Protein AF-A0A6G0WP13-F1 (afdb_monomer_lite)

Radius of gyration: 22.6 Å; chains: 1; bounding box: 56×37×58 Å

Foldseek 3Di:
DQPFAAEDEDEAQADPVPTPLLVSLLVSLVRVLVVDPDNCVLVVQADDDPPDDSVSRSVSSVVVCVVCVRRHDYYYHHNHDDPDDDDDDALVVLVVVLVVLVVQCVVPDLSVVLNVLVNVVSVQSSCVRVVNHDPVCSVDPSVVVNVVSVVPDPDPPDD

Structure (mmCIF, N/CA/C/O backbone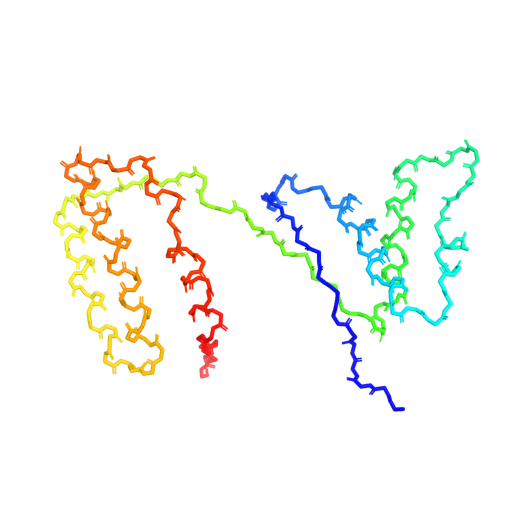):
data_AF-A0A6G0WP13-F1
#
_entry.id   AF-A0A6G0WP13-F1
#
loop_
_atom_site.group_PDB
_atom_site.id
_atom_site.type_symbol
_atom_site.label_atom_id
_atom_site.label_alt_id
_atom_site.label_comp_id
_atom_site.label_asym_id
_atom_site.label_entity_id
_atom_site.label_seq_id
_atom_site.pdbx_PDB_ins_code
_atom_site.Cartn_x
_atom_site.Cartn_y
_atom_site.Cartn_z
_atom_site.occupancy
_atom_site.B_iso_or_equiv
_atom_site.auth_seq_id
_atom_site.auth_comp_id
_atom_site.auth_asym_id
_atom_site.auth_atom_id
_atom_site.pdbx_PDB_model_num
ATOM 1 N N . MET A 1 1 ? 6.675 -11.603 -31.277 1.00 39.03 1 MET A N 1
ATOM 2 C CA . MET A 1 1 ? 5.268 -11.305 -30.925 1.00 39.03 1 MET A CA 1
ATOM 3 C C . MET A 1 1 ? 5.247 -10.637 -29.561 1.00 39.03 1 MET A C 1
ATOM 5 O O . MET A 1 1 ? 5.730 -11.232 -28.608 1.00 39.03 1 MET A O 1
ATOM 9 N N . TYR A 1 2 ? 4.764 -9.398 -29.489 1.00 45.56 2 TYR A N 1
ATOM 10 C CA . TYR A 1 2 ? 4.646 -8.624 -28.252 1.00 45.56 2 TYR A CA 1
ATOM 11 C C . TYR A 1 2 ? 3.471 -9.167 -27.418 1.00 45.56 2 TYR A C 1
ATOM 13 O O . TYR A 1 2 ? 2.340 -9.185 -27.897 1.00 45.56 2 TYR A O 1
ATOM 21 N N . LYS A 1 3 ? 3.745 -9.669 -26.206 1.00 58.38 3 LYS A N 1
ATOM 22 C CA . LYS A 1 3 ? 2.781 -10.367 -25.326 1.00 58.38 3 LYS A CA 1
ATOM 23 C C . LYS A 1 3 ? 2.056 -9.433 -24.332 1.00 58.38 3 LYS A C 1
ATOM 25 O O . LYS A 1 3 ? 1.562 -9.897 -23.312 1.00 58.38 3 LYS A O 1
ATOM 30 N N . GLY A 1 4 ? 1.972 -8.135 -24.627 1.00 77.75 4 GLY A N 1
ATOM 31 C CA . GLY A 1 4 ? 1.493 -7.123 -23.678 1.00 77.75 4 GLY A CA 1
ATOM 32 C C . GLY A 1 4 ? 2.633 -6.512 -22.856 1.00 77.75 4 GLY A C 1
ATOM 33 O O . GLY A 1 4 ? 3.788 -6.919 -22.987 1.00 77.75 4 GLY A O 1
ATOM 34 N N . ARG A 1 5 ? 2.313 -5.502 -22.037 1.00 87.50 5 ARG A N 1
ATOM 35 C CA . ARG A 1 5 ? 3.293 -4.815 -21.181 1.00 87.50 5 ARG A CA 1
ATOM 36 C C . ARG A 1 5 ? 3.677 -5.692 -19.994 1.00 87.50 5 ARG A C 1
ATOM 38 O O . ARG A 1 5 ? 2.799 -6.268 -19.357 1.00 87.50 5 ARG A O 1
ATOM 45 N N . LYS A 1 6 ? 4.967 -5.752 -19.664 1.00 89.50 6 LYS A N 1
ATOM 46 C CA . LYS A 1 6 ? 5.441 -6.385 -18.426 1.00 89.50 6 LYS A CA 1
ATOM 47 C C . LYS A 1 6 ? 5.120 -5.464 -17.251 1.00 89.50 6 LYS A C 1
ATOM 49 O O . LYS A 1 6 ? 5.517 -4.303 -17.261 1.00 89.50 6 LYS A O 1
ATOM 54 N N . GLU A 1 7 ? 4.399 -5.959 -16.254 1.00 93.38 7 GLU A N 1
ATOM 55 C CA . GLU A 1 7 ? 4.167 -5.191 -15.032 1.00 93.38 7 GLU A CA 1
ATOM 56 C C . GLU A 1 7 ? 5.390 -5.247 -14.113 1.00 93.38 7 GLU A C 1
ATOM 58 O O . GLU A 1 7 ? 5.957 -6.321 -13.889 1.00 93.38 7 GLU A O 1
ATOM 63 N N . ILE A 1 8 ? 5.776 -4.079 -13.602 1.00 93.62 8 ILE A N 1
ATOM 64 C CA . ILE A 1 8 ? 6.789 -3.890 -12.571 1.00 93.62 8 ILE A CA 1
ATOM 65 C C . ILE A 1 8 ? 6.105 -3.272 -11.354 1.00 93.62 8 ILE A C 1
ATOM 67 O O . ILE A 1 8 ? 5.435 -2.240 -11.463 1.00 93.62 8 ILE A O 1
ATOM 71 N N . ILE A 1 9 ? 6.282 -3.916 -10.202 1.00 92.44 9 ILE A N 1
ATOM 72 C CA . ILE A 1 9 ? 5.685 -3.508 -8.932 1.00 92.44 9 ILE A CA 1
ATOM 73 C C . ILE A 1 9 ? 6.805 -3.157 -7.956 1.00 92.44 9 ILE A C 1
ATOM 75 O O . ILE A 1 9 ? 7.717 -3.959 -7.735 1.00 92.44 9 ILE A O 1
ATOM 79 N N . VAL A 1 10 ? 6.713 -1.969 -7.364 1.00 92.00 10 VAL A N 1
ATOM 80 C CA . VAL A 1 10 ? 7.538 -1.537 -6.230 1.00 92.00 10 VAL A CA 1
ATOM 81 C C . VAL A 1 10 ? 6.617 -1.352 -5.030 1.00 92.00 10 VAL A C 1
ATOM 83 O O . VAL A 1 10 ? 5.599 -0.662 -5.133 1.00 92.00 10 VAL A O 1
ATOM 86 N N . ASN A 1 11 ? 6.958 -1.990 -3.910 1.00 86.94 11 ASN A N 1
ATOM 87 C CA . ASN A 1 11 ? 6.180 -1.915 -2.676 1.00 86.94 11 ASN A CA 1
ATOM 88 C C . ASN A 1 11 ? 6.795 -0.862 -1.746 1.00 86.94 11 ASN A C 1
ATOM 90 O O . ASN A 1 11 ? 7.977 -0.944 -1.429 1.00 86.94 11 ASN A O 1
ATOM 94 N N . GLY A 1 12 ? 5.992 0.099 -1.296 1.00 82.56 12 GLY A N 1
ATOM 95 C CA . GLY A 1 12 ? 6.342 1.057 -0.250 1.00 82.56 12 GLY A CA 1
ATOM 96 C C . GLY A 1 12 ? 5.566 0.751 1.029 1.00 82.56 12 GLY A C 1
ATOM 97 O O . GLY A 1 12 ? 4.402 0.368 0.964 1.00 82.56 12 GLY A O 1
ATOM 98 N N . LEU A 1 13 ? 6.199 0.918 2.190 1.00 74.94 13 LEU A N 1
ATOM 99 C CA . LEU A 1 13 ? 5.556 0.725 3.503 1.00 74.94 13 LEU A CA 1
ATOM 100 C C . LEU A 1 13 ? 4.851 1.991 4.018 1.00 74.94 13 LEU A C 1
ATOM 102 O O . LEU A 1 13 ? 4.210 1.978 5.063 1.00 74.94 13 LEU A O 1
ATOM 106 N N . ASP A 1 14 ? 4.982 3.088 3.283 1.00 77.94 14 ASP A N 1
ATOM 107 C CA . ASP A 1 14 ? 4.489 4.403 3.660 1.00 77.94 14 ASP A CA 1
ATOM 108 C C . ASP A 1 14 ? 3.071 4.688 3.155 1.00 77.94 14 ASP A C 1
ATOM 110 O O . ASP A 1 14 ? 2.486 3.966 2.345 1.00 77.94 14 ASP A O 1
ATOM 114 N N . THR A 1 15 ? 2.511 5.802 3.623 1.00 79.31 15 THR A N 1
ATOM 115 C CA . THR A 1 15 ? 1.226 6.317 3.147 1.00 79.31 15 THR A CA 1
ATOM 116 C C . THR A 1 15 ? 1.360 7.018 1.797 1.00 79.31 15 THR A C 1
ATOM 118 O O . THR A 1 15 ? 2.444 7.456 1.413 1.00 79.31 15 THR A O 1
ATOM 121 N N . LEU A 1 16 ? 0.230 7.246 1.117 1.00 80.12 16 LEU A N 1
ATOM 122 C CA . LEU A 1 16 ? 0.170 8.066 -0.101 1.00 80.12 16 LEU A CA 1
ATOM 123 C C . LEU A 1 16 ? 0.867 9.431 0.059 1.00 80.12 16 LEU A C 1
ATOM 125 O O . LEU A 1 16 ? 1.443 9.941 -0.901 1.00 80.12 16 LEU A O 1
ATOM 129 N N . HIS A 1 17 ? 0.814 10.014 1.259 1.00 82.62 17 HIS A N 1
ATOM 130 C CA . HIS A 1 17 ? 1.345 11.345 1.548 1.00 82.62 17 HIS A CA 1
ATOM 131 C C . HIS A 1 17 ? 2.796 11.348 2.039 1.00 82.62 17 HIS A C 1
ATOM 133 O O . HIS A 1 17 ? 3.429 12.399 1.998 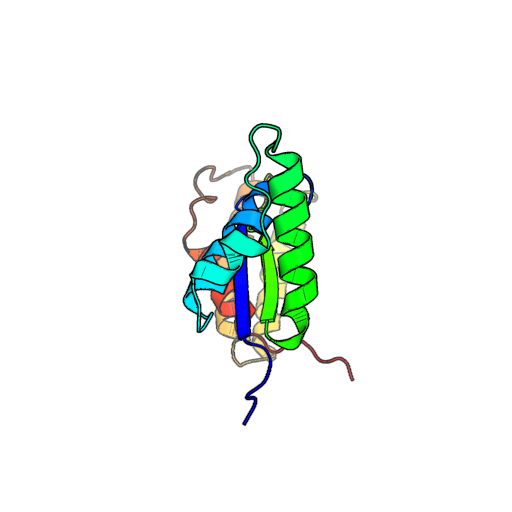1.00 82.62 17 HIS A O 1
ATOM 139 N N . SER A 1 18 ? 3.311 10.210 2.511 1.00 85.75 18 SER A N 1
ATOM 140 C CA . SER A 1 18 ? 4.654 10.105 3.098 1.00 85.75 18 SER A CA 1
ATOM 141 C C . SER A 1 18 ? 5.627 9.268 2.275 1.00 85.75 18 SER A C 1
ATOM 143 O O . SER A 1 18 ? 6.821 9.314 2.551 1.00 85.75 18 SER A O 1
ATOM 145 N N . ALA A 1 19 ? 5.143 8.526 1.276 1.00 87.44 19 ALA A N 1
ATOM 146 C CA . ALA A 1 19 ? 5.979 7.635 0.486 1.00 87.44 19 ALA A CA 1
ATOM 147 C C . ALA A 1 19 ? 7.105 8.375 -0.245 1.00 87.44 19 ALA A C 1
ATOM 149 O O . ALA A 1 19 ? 6.886 9.392 -0.910 1.00 87.44 19 ALA A O 1
ATOM 150 N N . ASP A 1 20 ? 8.315 7.815 -0.171 1.00 91.38 20 ASP A N 1
ATOM 151 C CA . ASP A 1 20 ? 9.463 8.276 -0.950 1.00 91.38 20 ASP A CA 1
ATOM 152 C C . ASP A 1 20 ? 9.337 7.833 -2.416 1.00 91.38 20 ASP A C 1
ATOM 154 O O . ASP A 1 20 ? 9.982 6.891 -2.882 1.00 91.38 20 ASP A O 1
ATOM 158 N N . TYR A 1 21 ? 8.513 8.549 -3.181 1.00 91.31 21 TYR A N 1
ATOM 159 C CA . TYR A 1 21 ? 8.360 8.307 -4.617 1.00 91.31 21 TYR A CA 1
ATOM 160 C C . TYR A 1 21 ? 9.676 8.455 -5.392 1.00 91.31 21 TYR A C 1
ATOM 162 O O . TYR A 1 21 ? 9.831 7.845 -6.449 1.00 91.31 21 TYR A O 1
ATOM 170 N N . GLY A 1 22 ? 10.630 9.244 -4.885 1.00 93.12 22 GLY A N 1
ATOM 171 C CA . GLY A 1 22 ? 11.951 9.385 -5.491 1.00 93.12 22 GLY A CA 1
ATOM 172 C C . GLY A 1 22 ? 12.768 8.101 -5.366 1.00 93.12 22 GLY A C 1
ATOM 173 O O . GLY A 1 22 ? 13.311 7.605 -6.356 1.00 93.12 22 GLY A O 1
ATOM 174 N N . GLY A 1 23 ? 12.819 7.531 -4.164 1.00 94.12 23 GLY A N 1
ATOM 175 C CA . GLY A 1 23 ? 13.377 6.208 -3.895 1.00 94.12 23 GLY A CA 1
ATOM 176 C C . GLY A 1 23 ? 12.688 5.115 -4.707 1.00 94.12 23 GLY A C 1
ATOM 177 O O . GLY A 1 23 ? 13.357 4.368 -5.422 1.00 94.12 23 GLY A O 1
ATOM 178 N N . MET A 1 24 ? 11.356 5.086 -4.688 1.00 94.44 24 MET A N 1
ATOM 179 C CA . MET A 1 24 ? 10.568 4.083 -5.411 1.00 94.44 24 MET A CA 1
ATOM 180 C C . MET A 1 24 ? 10.747 4.173 -6.934 1.00 94.44 24 MET A C 1
ATOM 182 O O . MET A 1 24 ? 10.802 3.146 -7.607 1.00 94.44 24 MET A O 1
ATOM 186 N N . ALA A 1 25 ? 10.888 5.377 -7.500 1.00 94.81 25 ALA A N 1
ATOM 187 C CA . ALA A 1 25 ? 11.195 5.550 -8.921 1.00 94.81 25 ALA A CA 1
ATOM 188 C C . ALA A 1 25 ? 12.584 4.998 -9.279 1.00 94.81 25 ALA A C 1
ATOM 190 O O . ALA A 1 25 ? 12.734 4.359 -10.318 1.00 94.81 25 ALA A O 1
ATOM 191 N N . LYS A 1 26 ? 13.590 5.184 -8.413 1.00 94.38 26 LYS A N 1
ATOM 192 C CA . LYS A 1 26 ? 14.921 4.580 -8.604 1.00 94.38 26 LYS A CA 1
ATOM 193 C C . LYS A 1 26 ? 14.862 3.051 -8.523 1.00 94.38 26 LYS A C 1
ATOM 195 O O . LYS A 1 26 ? 15.472 2.378 -9.351 1.00 94.38 26 LYS A O 1
ATOM 200 N N . GLU A 1 27 ? 14.106 2.499 -7.574 1.00 94.88 27 GLU A N 1
ATOM 201 C CA . GLU A 1 27 ? 13.896 1.047 -7.465 1.00 94.88 27 GLU A CA 1
ATOM 202 C C . GLU A 1 27 ? 13.195 0.479 -8.707 1.00 94.88 27 GLU A C 1
ATOM 204 O O . GLU A 1 27 ? 13.570 -0.583 -9.207 1.00 94.88 27 GLU A O 1
ATOM 209 N N . MET A 1 28 ? 12.223 1.216 -9.253 1.00 94.50 28 MET A N 1
ATOM 210 C CA . MET A 1 28 ? 11.530 0.844 -10.485 1.00 94.50 28 MET A CA 1
ATOM 211 C C . MET A 1 28 ? 12.515 0.652 -11.643 1.00 94.50 28 MET A C 1
ATOM 213 O O . MET A 1 28 ? 12.386 -0.318 -12.388 1.00 94.50 28 MET A O 1
ATOM 217 N N . ILE A 1 29 ? 13.524 1.525 -11.768 1.00 93.12 29 ILE A N 1
ATOM 218 C CA . ILE A 1 29 ? 14.581 1.359 -12.773 1.00 93.12 29 ILE A CA 1
ATOM 219 C C . ILE A 1 29 ? 15.352 0.066 -12.537 1.00 93.12 29 ILE A C 1
ATOM 221 O O . ILE A 1 29 ? 15.471 -0.716 -13.473 1.00 93.12 29 ILE A O 1
ATOM 225 N N . GLY A 1 30 ? 15.797 -0.207 -11.307 1.00 91.81 30 GLY A N 1
ATOM 226 C CA . GLY A 1 30 ? 16.514 -1.449 -10.991 1.00 91.81 30 GLY A CA 1
ATOM 227 C C . GLY A 1 30 ? 15.737 -2.705 -11.401 1.00 91.81 30 GLY A C 1
ATOM 228 O O . GLY A 1 30 ? 16.283 -3.587 -12.056 1.00 91.81 30 GLY A O 1
ATOM 229 N N . LYS A 1 31 ? 14.428 -2.747 -11.123 1.00 92.75 31 LYS A N 1
ATOM 230 C CA . LYS A 1 31 ? 13.562 -3.862 -11.546 1.00 92.75 31 LYS A CA 1
ATOM 231 C C . LYS A 1 31 ? 13.340 -3.920 -13.059 1.00 92.75 31 LYS A C 1
ATOM 233 O O . LYS A 1 31 ? 13.169 -5.001 -13.615 1.00 92.75 31 LYS A O 1
ATOM 238 N N . MET A 1 32 ? 13.308 -2.776 -13.745 1.00 91.19 32 MET A N 1
ATOM 239 C CA . MET A 1 32 ? 13.231 -2.756 -15.207 1.00 91.19 32 MET A CA 1
ATOM 240 C C . MET A 1 32 ? 14.475 -3.391 -15.835 1.00 91.19 32 MET A C 1
ATOM 242 O O . MET A 1 32 ? 14.333 -4.118 -16.816 1.00 91.19 32 MET A O 1
ATOM 246 N N . GLU A 1 33 ? 15.667 -3.153 -15.277 1.00 88.44 33 GLU A N 1
ATOM 247 C CA . GLU A 1 33 ? 16.935 -3.678 -15.808 1.00 88.44 33 GLU A CA 1
ATOM 248 C C . GLU A 1 33 ? 16.976 -5.200 -15.885 1.00 88.44 33 GLU A C 1
ATOM 250 O O . GLU A 1 33 ? 17.510 -5.742 -16.849 1.00 88.44 33 GLU A O 1
ATOM 255 N N . GLU A 1 34 ? 16.338 -5.891 -14.939 1.00 87.94 34 GLU A N 1
ATOM 256 C CA . GLU A 1 34 ? 16.196 -7.356 -14.940 1.00 87.94 34 GLU A CA 1
ATOM 257 C C . GLU A 1 34 ? 15.461 -7.892 -16.185 1.00 87.94 34 GLU A C 1
ATOM 259 O O . GLU A 1 34 ? 15.445 -9.095 -16.459 1.00 87.94 34 GLU A O 1
ATOM 264 N N . HIS A 1 35 ? 14.819 -7.006 -16.944 1.00 88.50 35 HIS A N 1
ATOM 265 C CA . HIS A 1 35 ? 14.022 -7.325 -18.119 1.00 88.50 35 HIS A CA 1
ATOM 266 C C . HIS A 1 35 ? 14.502 -6.622 -19.394 1.00 88.50 35 HIS A C 1
ATOM 268 O O . HIS A 1 35 ? 13.906 -6.825 -20.457 1.00 88.50 35 HIS A O 1
ATOM 274 N N . LEU A 1 36 ? 15.559 -5.809 -19.318 1.00 85.06 36 LEU A N 1
ATOM 275 C CA . LEU A 1 36 ? 16.167 -5.188 -20.489 1.00 85.06 36 LEU A CA 1
ATOM 276 C C . LEU A 1 36 ? 17.157 -6.154 -21.145 1.00 85.06 36 LEU A C 1
ATOM 278 O O . LEU A 1 36 ? 17.902 -6.866 -20.480 1.00 85.06 36 LEU A O 1
ATOM 282 N N . VAL A 1 37 ? 17.174 -6.160 -22.479 1.00 84.75 37 VAL A N 1
ATOM 283 C CA . VAL A 1 37 ? 18.145 -6.954 -23.254 1.00 84.75 37 VAL A CA 1
ATOM 284 C C . VAL A 1 37 ? 19.565 -6.421 -23.060 1.00 84.75 37 VAL A C 1
ATOM 286 O O . VAL A 1 37 ? 20.514 -7.199 -23.034 1.00 84.75 37 VAL A O 1
ATOM 289 N N . ASP A 1 38 ? 19.696 -5.103 -22.918 1.00 83.50 38 ASP A N 1
ATOM 290 C CA . ASP A 1 38 ? 20.953 -4.419 -22.644 1.00 83.50 38 ASP A CA 1
ATOM 291 C C . ASP A 1 38 ? 20.876 -3.721 -21.273 1.00 83.50 38 ASP A C 1
ATOM 293 O O . ASP A 1 38 ? 20.208 -2.687 -21.151 1.00 83.50 38 ASP A O 1
ATOM 297 N N . PRO A 1 39 ? 21.545 -4.267 -20.242 1.00 73.12 39 PRO A N 1
ATOM 298 C CA . PRO A 1 39 ? 21.581 -3.673 -18.907 1.00 73.12 39 PRO A CA 1
ATOM 299 C C . PRO A 1 39 ? 22.291 -2.314 -18.852 1.00 73.12 39 PRO A C 1
ATOM 301 O O . PRO A 1 39 ? 22.047 -1.537 -17.934 1.00 73.12 39 PRO A O 1
ATOM 304 N N . SER A 1 40 ? 23.143 -1.982 -19.830 1.00 81.12 40 SER A N 1
ATOM 305 C CA . SER A 1 40 ? 23.863 -0.698 -19.850 1.00 81.12 40 SER A CA 1
ATOM 306 C C . SER A 1 40 ? 22.965 0.490 -20.218 1.00 81.12 40 SER A C 1
ATOM 308 O O . SER A 1 40 ? 23.346 1.647 -20.058 1.00 81.12 40 SER A O 1
ATOM 310 N N . MET A 1 41 ? 21.730 0.233 -20.659 1.00 82.19 41 MET A N 1
ATOM 311 C CA . MET A 1 41 ? 20.788 1.257 -21.112 1.00 82.19 41 MET A CA 1
ATOM 312 C C . MET A 1 41 ? 20.490 2.332 -20.055 1.00 82.19 41 MET A C 1
ATOM 314 O O . MET A 1 41 ? 20.278 3.491 -20.417 1.00 82.19 41 MET A O 1
ATOM 318 N N . LYS A 1 42 ? 20.512 1.997 -18.754 1.00 82.69 42 LYS A N 1
ATOM 319 C CA . LYS A 1 42 ? 20.338 3.009 -17.698 1.00 82.69 42 LYS A CA 1
ATOM 320 C C . LYS A 1 42 ? 21.461 4.041 -17.691 1.00 82.69 42 LYS A C 1
ATOM 322 O O . LYS A 1 42 ? 21.208 5.191 -17.360 1.00 82.69 42 LYS A O 1
ATOM 327 N N . GLU A 1 43 ? 22.684 3.642 -18.039 1.00 83.69 43 GLU A N 1
ATOM 328 C CA . GLU A 1 43 ? 23.889 4.468 -17.894 1.00 83.69 43 GLU A CA 1
ATOM 329 C C . GLU A 1 43 ? 23.897 5.600 -18.919 1.00 83.69 43 GLU A C 1
ATOM 331 O O . GLU A 1 43 ? 24.458 6.664 -18.681 1.00 83.69 43 GLU A O 1
ATOM 336 N N . TRP A 1 44 ? 23.209 5.382 -20.041 1.00 81.25 44 TRP A N 1
ATOM 337 C CA . TRP A 1 44 ? 22.999 6.377 -21.083 1.00 81.25 44 TRP A CA 1
ATOM 338 C C . TRP A 1 44 ? 21.870 7.360 -20.764 1.00 81.25 44 TRP A C 1
ATOM 340 O O . TRP A 1 44 ? 21.901 8.495 -21.236 1.00 81.25 44 TRP A O 1
ATOM 350 N N . ILE A 1 45 ? 20.855 6.927 -20.012 1.00 82.88 45 ILE A N 1
ATOM 351 C CA . ILE A 1 45 ? 19.635 7.712 -19.770 1.00 82.88 45 ILE A CA 1
ATOM 352 C C . ILE A 1 45 ? 19.709 8.464 -18.438 1.00 82.88 45 ILE A C 1
ATOM 354 O O . ILE A 1 45 ? 19.272 9.613 -18.348 1.00 82.88 45 ILE A O 1
ATOM 358 N N . LEU A 1 46 ? 20.241 7.829 -17.392 1.00 89.44 46 LEU A N 1
ATOM 359 C CA . LEU A 1 46 ? 20.372 8.443 -16.079 1.00 89.44 46 LEU A CA 1
ATOM 360 C C . LEU A 1 46 ? 21.588 9.377 -16.044 1.00 89.44 46 LEU A C 1
ATOM 362 O O . LEU A 1 46 ? 22.679 8.987 -16.459 1.00 89.44 46 LEU A O 1
ATOM 366 N N . PRO A 1 47 ? 21.443 10.597 -15.501 1.00 87.50 47 PRO A N 1
ATOM 367 C CA . PRO A 1 47 ? 22.563 11.517 -15.397 1.00 87.50 47 PRO A CA 1
ATOM 368 C C . PRO A 1 47 ? 23.622 10.983 -14.418 1.00 87.50 47 PRO A C 1
ATOM 370 O O . PRO A 1 47 ? 23.300 10.470 -13.342 1.00 87.50 47 PRO A O 1
ATOM 373 N N . ALA A 1 48 ? 24.895 11.129 -14.789 1.00 90.00 48 ALA A N 1
ATOM 374 C CA . ALA A 1 48 ? 26.051 10.711 -13.988 1.00 90.00 48 ALA A CA 1
ATOM 375 C C . ALA A 1 48 ? 27.233 11.700 -14.093 1.00 90.00 48 ALA A C 1
ATOM 377 O O . ALA A 1 48 ? 28.398 11.311 -14.060 1.00 90.00 48 ALA A O 1
ATOM 378 N N . PHE A 1 49 ? 26.941 12.995 -14.231 1.00 91.62 49 PHE A N 1
ATOM 379 C CA . PHE A 1 49 ? 27.946 14.058 -14.272 1.00 91.62 49 PHE A CA 1
ATOM 380 C C . PHE A 1 49 ? 28.414 14.437 -12.860 1.00 91.62 49 PHE A C 1
ATOM 382 O O . PHE A 1 49 ? 27.734 14.175 -11.869 1.00 91.62 49 PHE A O 1
ATOM 389 N N . SER A 1 50 ? 29.555 15.124 -12.751 1.00 93.19 50 SER A N 1
ATOM 390 C CA . SER A 1 50 ? 30.094 15.578 -11.457 1.00 93.19 50 SER A CA 1
ATOM 391 C C . SER A 1 50 ? 29.179 16.560 -10.714 1.00 93.19 50 SER A C 1
ATOM 393 O O . SER A 1 50 ? 29.333 16.751 -9.513 1.00 93.19 50 SER A O 1
ATOM 395 N N . THR A 1 51 ? 28.239 17.190 -11.420 1.00 94.94 51 THR A N 1
ATOM 396 C CA . THR A 1 51 ? 27.224 18.095 -10.866 1.00 94.94 51 THR A CA 1
ATOM 397 C C . THR A 1 51 ? 25.873 17.418 -10.638 1.00 94.94 51 THR A C 1
ATOM 399 O O . THR A 1 51 ? 24.947 18.077 -10.178 1.00 94.94 51 THR A O 1
ATOM 402 N N . THR A 1 52 ? 25.732 16.130 -10.971 1.00 94.38 52 THR A N 1
ATOM 403 C CA . THR A 1 52 ? 24.471 15.399 -10.824 1.00 94.38 52 THR A CA 1
ATOM 404 C C . THR A 1 52 ? 24.115 15.204 -9.355 1.00 94.38 52 THR A C 1
ATOM 406 O O . THR A 1 52 ? 24.831 14.541 -8.600 1.00 94.38 52 THR A O 1
ATOM 409 N N . THR A 1 53 ? 22.943 15.711 -8.991 1.00 95.31 53 THR A N 1
ATOM 410 C CA . THR A 1 53 ? 22.306 15.546 -7.685 1.00 95.31 53 THR A CA 1
ATOM 411 C C . THR A 1 53 ? 21.348 14.353 -7.669 1.00 95.31 53 THR A C 1
ATOM 413 O O . THR A 1 53 ? 21.023 13.760 -8.701 1.00 95.31 53 THR A O 1
ATOM 416 N N . ASP A 1 54 ? 20.843 14.003 -6.488 1.00 93.62 54 ASP A N 1
ATOM 417 C CA . ASP A 1 54 ? 19.814 12.966 -6.367 1.00 93.62 54 ASP A CA 1
ATOM 418 C C . ASP A 1 54 ? 18.487 13.369 -7.017 1.00 93.62 54 ASP A C 1
ATOM 420 O O . ASP A 1 54 ? 17.804 12.514 -7.583 1.00 93.62 54 ASP A O 1
ATOM 424 N N . HIS A 1 55 ? 18.150 14.662 -7.026 1.00 93.44 55 HIS A N 1
ATOM 425 C CA . HIS A 1 55 ? 16.975 15.161 -7.740 1.00 93.44 55 HIS A CA 1
ATOM 426 C C . HIS A 1 55 ? 17.086 14.925 -9.250 1.00 93.44 55 HIS A C 1
ATOM 428 O O . HIS A 1 55 ? 16.116 14.487 -9.870 1.00 93.44 55 HIS A O 1
ATOM 434 N N . ASP A 1 56 ? 18.274 15.124 -9.829 1.00 94.12 56 ASP A N 1
ATOM 435 C CA . ASP A 1 56 ? 18.520 14.867 -11.253 1.00 94.12 56 ASP A CA 1
ATOM 436 C C . ASP A 1 56 ? 18.355 13.377 -11.586 1.00 94.12 56 ASP A C 1
ATOM 438 O O . ASP A 1 56 ? 17.759 13.018 -12.603 1.00 94.12 56 ASP A O 1
ATOM 442 N N . ARG A 1 57 ? 18.826 12.487 -10.701 1.00 94.31 57 ARG A N 1
ATOM 443 C CA . ARG A 1 57 ? 18.662 11.031 -10.859 1.00 94.31 57 ARG A CA 1
ATOM 444 C C . ARG A 1 57 ? 17.205 10.593 -10.749 1.00 94.31 57 ARG A C 1
ATOM 446 O O . ARG A 1 57 ? 16.775 9.724 -11.510 1.00 94.31 57 ARG A O 1
ATOM 453 N N . ILE A 1 58 ? 16.435 11.192 -9.841 1.00 94.94 58 ILE A N 1
ATOM 454 C CA . ILE A 1 58 ? 14.993 10.933 -9.714 1.00 94.94 58 ILE A CA 1
ATOM 455 C C . ILE A 1 58 ? 14.267 11.384 -10.984 1.00 94.94 58 ILE A C 1
ATOM 457 O O . ILE A 1 58 ? 13.509 10.606 -11.562 1.00 94.94 58 ILE A O 1
ATOM 461 N N . ALA A 1 59 ? 14.538 12.600 -11.464 1.00 94.25 59 ALA A N 1
ATOM 462 C CA . ALA A 1 59 ? 13.950 13.104 -12.701 1.00 94.25 59 ALA A CA 1
ATOM 463 C C . ALA A 1 59 ? 14.292 12.196 -13.898 1.00 94.25 59 ALA A C 1
ATOM 465 O O . ALA A 1 59 ? 13.397 11.808 -14.650 1.00 94.25 59 ALA A O 1
ATOM 466 N N . GLY A 1 60 ? 15.556 11.776 -14.023 1.00 93.56 60 GLY A N 1
ATOM 467 C CA . GLY A 1 60 ? 15.993 10.816 -15.041 1.00 93.56 60 GLY A CA 1
ATOM 468 C C . GLY A 1 60 ? 15.273 9.467 -14.946 1.00 93.56 60 GLY A C 1
ATOM 469 O O . GLY A 1 60 ? 14.864 8.917 -15.967 1.00 93.56 60 GLY A O 1
ATOM 470 N N . SER A 1 61 ? 15.038 8.969 -13.729 1.00 94.62 61 SER A N 1
ATOM 471 C CA . SER A 1 61 ? 14.292 7.723 -13.497 1.00 94.62 61 SER A CA 1
ATOM 472 C C . SER A 1 61 ? 12.852 7.836 -14.007 1.00 94.62 61 SER A C 1
ATOM 474 O O . SER A 1 61 ? 12.383 6.985 -14.761 1.00 94.62 61 SER A O 1
ATOM 476 N N . VAL A 1 62 ? 12.163 8.937 -13.695 1.00 94.12 62 VAL A N 1
ATOM 477 C CA . VAL A 1 62 ? 10.795 9.180 -14.183 1.00 94.12 62 VAL A CA 1
ATOM 478 C C . VAL A 1 62 ? 10.754 9.307 -15.712 1.00 94.12 62 VAL A C 1
ATOM 480 O O . VAL A 1 62 ? 9.857 8.755 -16.351 1.00 94.12 62 VAL A O 1
ATOM 483 N N . VAL A 1 63 ? 11.735 9.977 -16.325 1.00 94.44 63 VAL A N 1
ATOM 484 C CA . VAL A 1 63 ? 11.846 10.091 -17.793 1.00 94.44 63 VAL A CA 1
ATOM 485 C C . VAL A 1 63 ? 12.071 8.726 -18.446 1.00 94.44 63 VAL A C 1
ATOM 487 O O . VAL A 1 63 ? 11.428 8.407 -19.451 1.00 94.44 63 VAL A O 1
ATOM 490 N N . MET A 1 64 ? 12.936 7.890 -17.873 1.00 92.44 64 MET A N 1
ATOM 491 C CA . MET A 1 64 ? 13.173 6.533 -18.364 1.00 92.44 64 MET A CA 1
ATOM 492 C C . MET A 1 64 ? 11.902 5.679 -18.279 1.00 92.44 64 MET A C 1
ATOM 494 O O . MET A 1 64 ? 11.535 5.032 -19.261 1.00 92.44 64 MET A O 1
ATOM 498 N N . MET A 1 65 ? 11.174 5.744 -17.158 1.00 93.75 65 MET A N 1
ATOM 499 C CA . MET A 1 65 ? 9.869 5.090 -17.009 1.00 93.75 65 MET A CA 1
ATOM 500 C C . MET A 1 65 ? 8.869 5.577 -18.069 1.00 93.75 65 MET A C 1
ATOM 502 O O . MET A 1 65 ? 8.217 4.776 -18.735 1.00 93.75 65 MET A O 1
ATOM 506 N N . ALA A 1 66 ? 8.763 6.891 -18.285 1.00 93.12 66 ALA A N 1
ATOM 507 C CA . ALA A 1 66 ? 7.867 7.450 -19.297 1.00 93.12 66 ALA A CA 1
ATOM 508 C C . ALA A 1 66 ? 8.210 6.953 -20.713 1.00 93.12 66 ALA A C 1
ATOM 510 O O . ALA A 1 66 ? 7.313 6.583 -21.472 1.00 93.12 66 ALA A O 1
ATOM 511 N N . THR A 1 67 ? 9.502 6.882 -21.038 1.00 91.12 67 THR A N 1
ATOM 512 C CA . THR A 1 67 ? 10.018 6.418 -22.337 1.00 91.12 67 THR A CA 1
ATOM 513 C C . THR A 1 67 ? 9.716 4.937 -22.574 1.00 91.12 67 THR A C 1
ATOM 515 O O . THR A 1 67 ? 9.378 4.530 -23.684 1.00 91.12 67 THR A O 1
ATOM 518 N N . MET A 1 68 ? 9.781 4.128 -21.517 1.00 91.00 68 MET A N 1
ATOM 519 C CA . MET A 1 68 ? 9.624 2.673 -21.573 1.00 91.00 68 MET A CA 1
ATOM 520 C C . MET A 1 68 ? 8.182 2.193 -21.329 1.00 91.00 68 MET A C 1
ATOM 522 O O . MET A 1 68 ? 7.914 0.989 -21.343 1.00 91.00 68 MET A O 1
ATOM 526 N N . LYS A 1 69 ? 7.221 3.114 -21.179 1.00 91.44 69 LYS A N 1
ATOM 527 C CA . LYS A 1 69 ? 5.799 2.832 -20.896 1.00 91.44 69 LYS A CA 1
ATOM 528 C C . LYS A 1 69 ? 5.094 1.977 -21.959 1.00 91.44 69 LYS A C 1
ATOM 530 O O . LYS A 1 69 ? 4.047 1.386 -21.683 1.00 91.44 69 LYS A O 1
ATOM 535 N N . THR A 1 70 ? 5.623 1.910 -23.181 1.00 91.12 70 THR A N 1
ATOM 536 C CA . THR A 1 70 ? 5.117 1.007 -24.230 1.00 91.12 70 THR A CA 1
ATOM 537 C C . THR A 1 70 ? 5.533 -0.443 -24.002 1.00 91.12 70 THR A C 1
ATOM 539 O O . THR A 1 70 ? 4.880 -1.332 -24.533 1.00 91.12 70 THR A O 1
ATOM 542 N N . TYR A 1 71 ? 6.560 -0.715 -23.198 1.00 90.19 71 TYR A N 1
ATOM 543 C CA . TYR A 1 71 ? 7.040 -2.064 -22.881 1.00 90.19 71 TYR A CA 1
ATOM 544 C C . TYR A 1 71 ? 6.656 -2.499 -21.465 1.00 90.19 71 TYR A C 1
ATOM 546 O O . TYR A 1 71 ? 6.387 -3.681 -21.241 1.00 90.19 71 TYR A O 1
ATOM 554 N N . PHE A 1 72 ? 6.554 -1.547 -20.535 1.00 92.31 72 PHE A N 1
ATOM 555 C CA . PHE A 1 72 ? 6.273 -1.812 -19.128 1.00 92.31 72 PHE A CA 1
ATOM 556 C C . PHE A 1 72 ? 5.021 -1.092 -18.614 1.00 92.31 72 PHE A C 1
ATOM 558 O O . PHE A 1 72 ? 4.644 -0.016 -19.083 1.00 92.31 72 PHE A O 1
ATOM 565 N N . SER A 1 73 ? 4.374 -1.710 -17.628 1.00 93.81 73 SER A N 1
ATOM 566 C CA . SER A 1 73 ? 3.376 -1.089 -16.756 1.00 93.81 73 SER A CA 1
ATOM 567 C C . SER A 1 73 ? 3.982 -0.931 -15.367 1.00 93.81 73 SER A C 1
ATOM 569 O O . SER A 1 73 ? 4.725 -1.807 -14.933 1.00 93.81 73 SER A O 1
ATOM 571 N N . TYR A 1 74 ? 3.671 0.164 -14.680 1.00 92.56 74 TYR A N 1
ATOM 572 C CA . TYR A 1 74 ? 4.292 0.517 -13.404 1.00 92.56 74 TYR A CA 1
ATOM 573 C C . TYR A 1 74 ? 3.228 0.654 -12.328 1.00 92.56 74 TYR A C 1
ATOM 575 O O 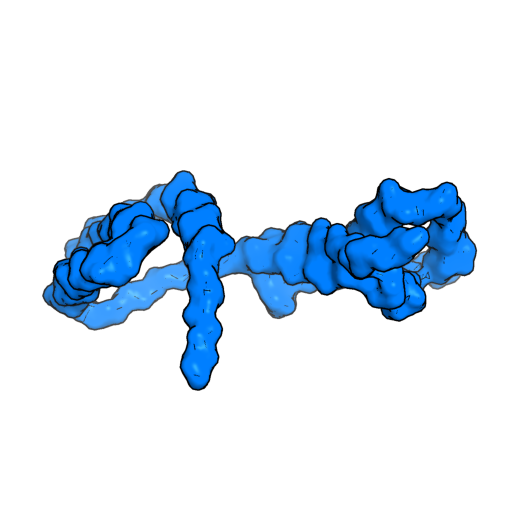. TYR A 1 74 ? 2.290 1.435 -12.502 1.00 92.56 74 TYR A O 1
ATOM 583 N N . THR A 1 75 ? 3.415 -0.056 -11.221 1.00 92.31 75 THR A N 1
ATOM 584 C CA . THR A 1 75 ? 2.518 -0.011 -10.067 1.00 92.31 75 THR A CA 1
ATOM 585 C C . THR A 1 75 ? 3.338 0.278 -8.814 1.00 92.31 75 THR A C 1
ATOM 587 O O . THR A 1 75 ? 4.269 -0.456 -8.479 1.00 92.31 75 THR A O 1
ATOM 590 N N . PHE A 1 76 ? 2.991 1.360 -8.116 1.00 89.56 76 PHE A N 1
ATOM 591 C CA . PHE A 1 76 ? 3.435 1.589 -6.745 1.00 89.56 76 PHE A CA 1
ATOM 592 C C . PHE A 1 76 ? 2.378 1.030 -5.805 1.00 89.56 76 PHE A C 1
ATOM 594 O O . PHE A 1 76 ? 1.235 1.485 -5.817 1.00 89.56 76 PHE A O 1
ATOM 601 N N . ASN A 1 77 ? 2.759 0.032 -5.019 1.00 85.25 77 ASN A N 1
ATOM 602 C CA . ASN A 1 77 ? 1.883 -0.567 -4.028 1.00 85.25 77 ASN A CA 1
ATOM 603 C C . ASN A 1 77 ? 2.255 -0.023 -2.648 1.00 85.25 77 ASN A C 1
ATOM 605 O O . ASN A 1 77 ? 3.365 -0.257 -2.178 1.00 85.25 77 ASN A O 1
ATOM 609 N N . LEU A 1 78 ? 1.354 0.735 -2.029 1.00 81.88 78 LEU A N 1
ATOM 610 C CA . LEU A 1 78 ? 1.583 1.353 -0.727 1.00 81.88 78 LEU A CA 1
ATOM 611 C C . LEU A 1 78 ? 0.864 0.537 0.347 1.00 81.88 78 LEU A C 1
ATOM 613 O O . LEU A 1 78 ? -0.364 0.498 0.389 1.00 81.88 78 LEU A O 1
ATOM 617 N N . LEU A 1 79 ? 1.631 -0.117 1.214 1.00 71.06 79 LEU A N 1
ATOM 618 C CA . LEU A 1 79 ? 1.145 -0.929 2.330 1.00 71.06 79 LEU A CA 1
ATOM 619 C C . LEU A 1 79 ? 0.897 -0.035 3.551 1.00 71.06 79 LEU A C 1
ATOM 621 O O . LEU A 1 79 ? 1.467 -0.237 4.617 1.00 71.06 79 LEU A O 1
ATOM 625 N N . CYS A 1 80 ? 0.056 0.985 3.378 1.00 68.44 80 CYS A N 1
ATOM 626 C CA . CYS A 1 80 ? -0.063 2.121 4.293 1.00 68.44 80 CYS A CA 1
ATOM 627 C C . CYS A 1 80 ? -0.648 1.811 5.686 1.00 68.44 80 CYS A C 1
ATOM 629 O O . CYS A 1 80 ? -0.699 2.712 6.524 1.00 6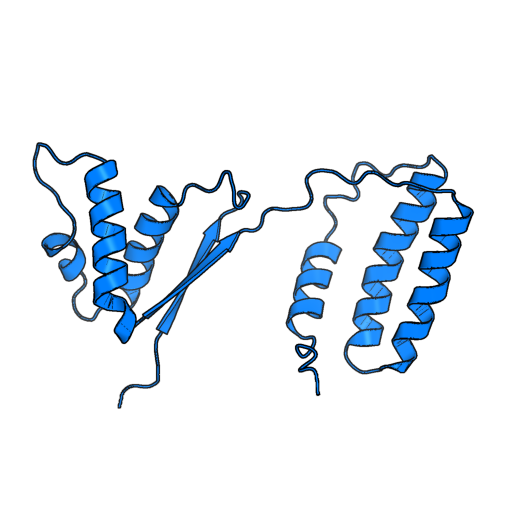8.44 80 CYS A O 1
ATOM 631 N N . GLY A 1 81 ? -1.053 0.563 5.946 1.00 64.62 81 GLY A N 1
ATOM 632 C CA . GLY A 1 81 ? -1.609 0.117 7.225 1.00 64.62 81 GLY A CA 1
ATOM 633 C C . GLY A 1 81 ? -2.854 0.898 7.671 1.00 64.62 81 GLY A C 1
ATOM 634 O O . GLY A 1 81 ? -3.333 1.814 7.003 1.00 64.62 81 GLY A O 1
ATOM 635 N N . ILE A 1 82 ? -3.401 0.532 8.832 1.00 70.38 82 ILE A N 1
ATOM 636 C CA . ILE A 1 82 ? -4.417 1.331 9.529 1.00 70.38 82 ILE A CA 1
ATOM 637 C C . ILE A 1 82 ? -3.738 1.892 10.785 1.00 70.38 82 ILE A C 1
ATOM 639 O O . ILE A 1 82 ? -3.498 1.129 11.719 1.00 70.38 82 ILE A O 1
ATOM 643 N N . PRO A 1 83 ? -3.386 3.191 10.829 1.00 66.81 83 PRO A N 1
ATOM 644 C CA . PRO A 1 83 ? -2.536 3.729 11.895 1.00 66.81 83 PRO A CA 1
ATOM 645 C C . PRO A 1 83 ? -3.235 3.780 13.258 1.00 66.81 83 PRO A C 1
ATOM 647 O O . PRO A 1 83 ? -2.583 3.683 14.292 1.00 66.81 83 PRO A O 1
ATOM 650 N N . ASN A 1 84 ? -4.554 3.969 13.278 1.00 75.31 84 ASN A N 1
ATOM 651 C CA . ASN A 1 84 ? -5.387 3.855 14.470 1.00 75.31 84 ASN A CA 1
ATOM 652 C C . ASN A 1 84 ? -6.844 3.600 14.069 1.00 75.31 84 ASN A C 1
ATOM 654 O O . ASN A 1 84 ? -7.262 3.933 12.958 1.00 75.31 84 ASN A O 1
ATOM 658 N N . VAL A 1 85 ? -7.612 3.029 14.995 1.00 81.94 85 VAL A N 1
ATOM 659 C CA . VAL A 1 85 ? -9.055 2.824 14.862 1.00 81.94 85 VAL A CA 1
ATOM 660 C C . VAL A 1 85 ? -9.731 3.465 16.064 1.00 81.94 85 VAL A C 1
ATOM 662 O O . VAL A 1 85 ? -9.399 3.157 17.205 1.00 81.94 85 VAL A O 1
ATOM 665 N N . THR A 1 86 ? -10.689 4.353 15.808 1.00 88.31 86 THR A N 1
ATOM 666 C CA . THR A 1 86 ? -11.566 4.904 16.847 1.00 88.31 86 THR A CA 1
ATOM 667 C C . THR A 1 86 ? -12.944 4.274 16.699 1.00 88.31 86 THR A C 1
ATOM 669 O O . THR A 1 86 ? -13.641 4.523 15.716 1.00 88.31 86 THR A O 1
ATOM 672 N N . LEU A 1 87 ? -13.336 3.452 17.672 1.00 90.75 87 LEU A N 1
ATOM 673 C CA . LEU A 1 87 ? -14.671 2.863 17.727 1.00 90.75 87 LEU A CA 1
ATOM 674 C C . LEU A 1 87 ? -15.660 3.894 18.278 1.00 90.75 87 LEU A C 1
ATOM 676 O O . LEU A 1 87 ? -15.496 4.403 19.385 1.00 90.75 87 LEU A O 1
ATOM 680 N N . LEU A 1 88 ? -16.682 4.206 17.484 1.00 92.62 88 LEU A N 1
ATOM 681 C CA . LEU A 1 88 ? -17.803 5.067 17.866 1.00 92.62 88 LEU A CA 1
ATOM 682 C C . LEU A 1 88 ? -19.058 4.218 18.110 1.00 92.62 88 LEU A C 1
ATOM 684 O O . LEU A 1 88 ? -19.132 3.078 17.658 1.00 92.62 88 LEU A O 1
ATOM 688 N N . GLY A 1 89 ? -20.059 4.782 18.787 1.00 94.00 89 GLY A N 1
ATOM 689 C CA . GLY A 1 89 ? -21.315 4.087 19.090 1.00 94.00 89 GLY A CA 1
ATOM 690 C C . GLY A 1 89 ? -21.268 3.263 20.378 1.00 94.00 89 GLY A C 1
ATOM 691 O O . GLY A 1 89 ? -20.372 3.414 21.207 1.00 94.00 89 GLY A O 1
ATOM 692 N N . THR A 1 90 ? -22.284 2.427 20.566 1.00 96.81 90 THR A N 1
ATOM 693 C CA . THR A 1 90 ? -22.486 1.589 21.753 1.00 96.81 90 THR A CA 1
ATOM 694 C C . THR A 1 90 ? -22.041 0.148 21.510 1.00 96.81 90 THR A C 1
ATOM 696 O O . THR A 1 90 ? -21.882 -0.289 20.372 1.00 96.81 90 THR A O 1
ATOM 699 N N . VAL A 1 91 ? -21.885 -0.631 22.583 1.00 96.94 91 VAL A N 1
ATOM 700 C CA . VAL A 1 91 ? -21.613 -2.078 22.489 1.00 96.94 91 VAL A CA 1
ATOM 701 C C . VAL A 1 91 ? -22.679 -2.788 21.645 1.00 96.94 91 VAL A C 1
ATOM 703 O O . VAL A 1 91 ? -22.347 -3.629 20.814 1.00 96.94 91 VAL A O 1
ATOM 706 N N . GLN A 1 92 ? -23.947 -2.405 21.814 1.00 97.69 92 GLN A N 1
ATOM 707 C CA . GLN A 1 92 ? -25.079 -2.979 21.090 1.00 97.69 92 GLN A CA 1
ATOM 708 C C . GLN A 1 92 ? -25.002 -2.709 19.584 1.00 97.69 92 GLN A C 1
ATOM 710 O O . GLN A 1 92 ? -25.406 -3.562 18.794 1.00 97.69 92 GLN A O 1
ATOM 715 N N . ASP A 1 93 ? -24.462 -1.556 19.177 1.00 97.25 93 ASP A N 1
ATOM 716 C CA . ASP A 1 93 ? -24.259 -1.251 17.760 1.00 97.25 93 ASP A CA 1
ATOM 717 C C . ASP A 1 93 ? -23.262 -2.238 17.138 1.00 97.25 93 ASP A C 1
ATOM 719 O O . ASP A 1 93 ? -23.526 -2.796 16.072 1.00 97.25 93 ASP A O 1
ATOM 723 N N . TRP A 1 94 ? -22.156 -2.527 17.830 1.00 96.69 94 TRP A N 1
ATOM 724 C CA . TRP A 1 94 ? -21.119 -3.442 17.344 1.00 96.69 94 TRP A CA 1
ATOM 725 C C . TRP A 1 94 ? -21.553 -4.912 17.356 1.00 96.69 94 TRP A C 1
ATOM 727 O O . TRP A 1 94 ? -21.306 -5.620 16.380 1.00 96.69 94 TRP A O 1
ATOM 737 N N . GLU A 1 95 ? -22.280 -5.362 18.383 1.00 96.69 95 GLU A N 1
ATOM 738 C CA . GLU A 1 95 ? -22.921 -6.692 18.389 1.00 96.69 95 GLU A CA 1
ATOM 739 C C . GLU A 1 95 ? -23.956 -6.812 17.248 1.00 96.69 95 GLU A C 1
ATOM 741 O O . GLU A 1 95 ? -24.079 -7.844 16.576 1.00 96.69 95 GLU A O 1
ATOM 746 N N . GLY A 1 96 ? -24.665 -5.716 16.956 1.00 96.88 96 GLY A N 1
ATOM 747 C CA . GLY A 1 96 ? -25.572 -5.602 15.818 1.00 96.88 96 GLY A CA 1
ATOM 748 C C . GLY A 1 96 ? -24.867 -5.704 14.461 1.00 96.88 96 GLY A C 1
ATOM 749 O O . GLY A 1 96 ? -25.398 -6.336 13.548 1.00 96.88 96 GLY A O 1
ATOM 750 N N . VAL A 1 97 ? -23.676 -5.120 14.310 1.00 95.50 97 VAL A N 1
ATOM 751 C CA .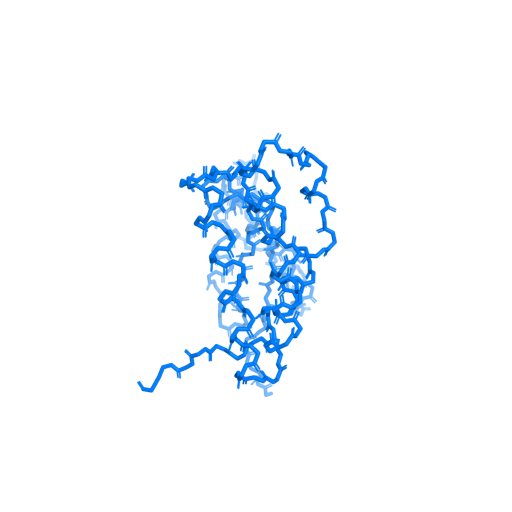 VAL A 1 97 ? -22.851 -5.271 13.098 1.00 95.50 97 VAL A CA 1
ATOM 752 C C . VAL A 1 97 ? -22.371 -6.716 12.957 1.00 95.50 97 VA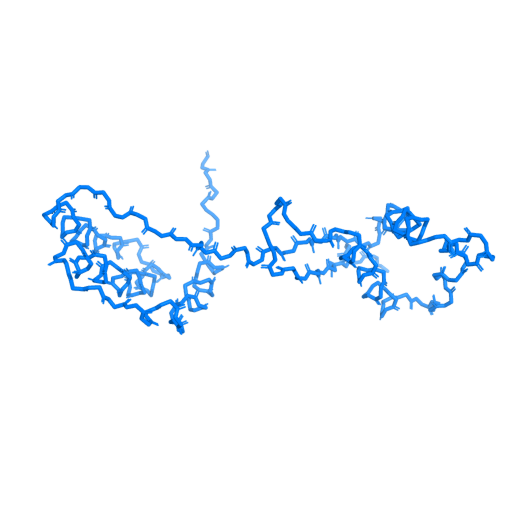L A C 1
ATOM 754 O O . VAL A 1 97 ? -22.570 -7.311 11.898 1.00 95.50 97 VAL A O 1
ATOM 757 N N . GLN A 1 98 ? -21.812 -7.300 14.021 1.00 94.38 98 GLN A N 1
ATOM 758 C CA . GLN A 1 98 ? -21.297 -8.675 14.029 1.00 94.38 98 GLN A CA 1
ATOM 759 C C . GLN A 1 98 ? -22.366 -9.691 13.608 1.00 94.38 98 GLN A C 1
ATOM 761 O O . GLN A 1 98 ? -22.138 -10.493 12.705 1.00 94.38 98 GLN A O 1
ATOM 766 N N . SER A 1 99 ? -23.570 -9.605 14.179 1.00 94.81 99 SER A N 1
ATOM 767 C CA . SER A 1 99 ? -24.670 -10.523 13.845 1.00 94.81 99 SER A CA 1
ATOM 768 C C . SER A 1 99 ? -25.154 -10.412 12.395 1.00 94.81 99 SER A C 1
ATOM 770 O O . SER A 1 99 ? -25.598 -11.398 11.809 1.00 94.81 99 SER A O 1
ATOM 772 N N . ARG A 1 100 ? -25.064 -9.228 11.777 1.00 95.06 100 ARG A N 1
ATOM 773 C CA . ARG A 1 100 ? -25.492 -9.029 10.383 1.00 95.06 100 ARG A CA 1
ATOM 774 C C . ARG A 1 100 ? -24.513 -9.615 9.378 1.00 95.06 100 ARG A C 1
ATOM 776 O O . ARG A 1 100 ? -24.957 -9.984 8.291 1.00 95.06 100 ARG A O 1
ATOM 783 N N . VAL A 1 101 ? -23.229 -9.697 9.726 1.00 94.31 101 VAL A N 1
ATOM 784 C CA . VAL A 1 101 ? -22.177 -10.217 8.841 1.00 94.31 101 VAL A CA 1
ATOM 785 C C . VAL A 1 101 ? -22.395 -11.688 8.491 1.00 94.31 101 VAL A C 1
ATOM 787 O O . VAL A 1 101 ? -22.122 -12.074 7.359 1.00 94.31 101 VAL A O 1
ATOM 790 N N . GLU A 1 102 ? -23.001 -12.478 9.378 1.00 92.38 102 GLU A N 1
ATOM 791 C CA . GLU A 1 102 ? -23.372 -13.871 9.081 1.00 92.38 102 GLU A CA 1
ATOM 792 C C . GLU A 1 102 ? -24.298 -13.997 7.860 1.00 92.38 102 GLU A C 1
ATOM 794 O O . GLU A 1 102 ? -24.186 -14.943 7.082 1.00 92.38 102 GLU A O 1
ATOM 799 N N . ASN A 1 103 ? -25.163 -13.006 7.606 1.00 93.75 103 ASN A N 1
ATOM 800 C CA . ASN A 1 103 ? -26.042 -13.028 6.432 1.00 93.75 103 ASN A CA 1
ATOM 801 C C . ASN A 1 103 ? -25.269 -12.950 5.109 1.00 93.75 103 ASN A C 1
ATOM 803 O O . ASN A 1 103 ? -25.822 -13.293 4.068 1.00 93.75 103 ASN A O 1
ATOM 807 N N . LEU A 1 104 ? -24.008 -12.506 5.113 1.00 92.81 104 LEU A N 1
ATOM 808 C CA . LEU A 1 104 ? -23.200 -12.415 3.896 1.00 92.81 104 LEU A CA 1
ATOM 809 C C . LEU A 1 104 ? -22.815 -13.798 3.361 1.00 92.81 104 LEU A C 1
ATOM 811 O O . LEU A 1 104 ? -22.615 -13.944 2.157 1.00 92.81 104 LEU A O 1
ATOM 815 N N . ARG A 1 105 ? -22.834 -14.841 4.200 1.00 92.44 105 ARG A N 1
ATOM 816 C CA . ARG A 1 105 ? -22.618 -16.230 3.762 1.00 92.44 105 ARG A CA 1
ATOM 817 C C . ARG A 1 105 ? -23.582 -16.675 2.668 1.00 92.44 105 ARG A C 1
ATOM 819 O O . ARG A 1 105 ? -23.220 -17.480 1.818 1.00 92.44 105 ARG A O 1
ATOM 826 N N . GLN A 1 106 ? -24.787 -16.099 2.615 1.00 94.06 106 GLN A N 1
ATOM 827 C CA . GLN A 1 106 ? -25.783 -16.426 1.589 1.00 94.06 106 GLN A CA 1
ATOM 828 C C . GLN A 1 106 ? -25.292 -16.173 0.150 1.00 94.06 106 GLN A C 1
ATOM 830 O O . GLN A 1 106 ? -25.847 -16.736 -0.790 1.00 94.06 106 GLN A O 1
ATOM 835 N N . PHE A 1 107 ? -24.276 -15.321 -0.035 1.00 88.19 107 PHE A N 1
ATOM 836 C CA . PHE A 1 107 ? -23.688 -15.039 -1.346 1.00 88.19 107 PHE A CA 1
ATOM 837 C C . PHE A 1 107 ? -22.688 -16.119 -1.806 1.00 88.19 107 PHE A C 1
ATOM 839 O O . PHE A 1 107 ? -22.337 -16.147 -2.984 1.00 88.19 107 PHE A O 1
ATOM 846 N N . GLY A 1 108 ? -22.284 -17.033 -0.914 1.00 87.75 108 GLY A N 1
ATOM 847 C CA . GLY A 1 108 ? -21.480 -18.219 -1.214 1.00 87.75 108 GLY A CA 1
ATOM 848 C C . GLY A 1 108 ? -20.070 -17.948 -1.756 1.00 87.75 108 GLY A C 1
ATOM 849 O O . GLY A 1 108 ? -19.561 -16.825 -1.763 1.00 87.75 108 GLY A O 1
ATOM 850 N N . GLY A 1 109 ? -19.404 -19.010 -2.218 1.00 87.88 109 GLY A N 1
ATOM 851 C CA . GLY A 1 109 ? -18.050 -18.934 -2.776 1.00 87.88 109 GLY A CA 1
ATOM 852 C C . GLY A 1 109 ? -17.013 -18.508 -1.732 1.00 87.88 109 GLY A C 1
ATOM 853 O O . GLY A 1 109 ? -16.995 -19.026 -0.622 1.00 87.88 109 GLY A O 1
ATOM 854 N N . HIS A 1 110 ? -16.163 -17.535 -2.070 1.00 86.31 110 HIS A N 1
ATOM 855 C CA . HIS A 1 110 ? -15.165 -16.986 -1.138 1.00 86.31 110 HIS A CA 1
ATOM 856 C C . HIS A 1 110 ? -15.773 -16.139 -0.007 1.00 86.31 110 HIS A C 1
ATOM 858 O O . HIS A 1 110 ? -15.040 -15.654 0.855 1.00 86.31 110 HIS A O 1
ATOM 864 N N . MET A 1 111 ? -17.096 -15.940 0.002 1.00 88.00 111 MET A N 1
ATOM 865 C CA . MET A 1 111 ? -17.758 -15.140 1.026 1.00 88.00 111 MET A CA 1
ATOM 866 C C . MET A 1 111 ? -17.747 -15.817 2.393 1.00 88.00 111 MET A C 1
ATOM 868 O O . MET A 1 111 ? -17.589 -15.127 3.391 1.00 88.00 111 MET A O 1
ATOM 872 N N . ASP A 1 112 ? -17.834 -17.148 2.454 1.00 90.25 112 ASP A N 1
ATOM 873 C CA . ASP A 1 112 ? -17.762 -17.876 3.726 1.00 90.25 112 ASP A CA 1
ATOM 874 C C . ASP A 1 112 ? -16.408 -17.690 4.416 1.00 90.25 112 ASP A C 1
ATOM 876 O O . ASP A 1 112 ? -16.351 -17.347 5.595 1.00 90.25 112 ASP A O 1
ATOM 880 N N . GLU A 1 113 ? -15.318 -17.832 3.658 1.00 88.81 113 GLU A N 1
ATOM 881 C CA . GLU A 1 113 ? -13.957 -17.617 4.163 1.00 88.81 113 GLU A CA 1
ATOM 882 C C . GLU A 1 113 ? -13.740 -16.169 4.615 1.00 88.81 113 GLU A C 1
ATOM 884 O O . GLU A 1 113 ? -13.031 -15.909 5.586 1.00 88.81 113 GLU A O 1
ATOM 889 N N . TRP A 1 114 ? -14.344 -15.214 3.911 1.00 87.31 114 TRP A N 1
ATOM 890 C CA . TRP A 1 114 ? -14.243 -13.806 4.266 1.00 87.31 114 TRP A CA 1
ATOM 891 C C . TRP A 1 114 ? -15.053 -13.454 5.510 1.00 87.31 114 TRP A C 1
ATOM 893 O O . TRP A 1 114 ? -14.563 -12.707 6.354 1.00 87.31 114 TRP A O 1
ATOM 903 N N . VAL A 1 115 ? -16.251 -14.026 5.656 1.00 91.94 115 VAL A N 1
ATOM 904 C CA . VAL A 1 115 ? -17.063 -13.902 6.870 1.00 91.94 115 VAL A CA 1
ATOM 905 C C . VAL A 1 115 ? -16.298 -14.455 8.070 1.00 91.94 115 VAL A C 1
ATOM 907 O O . VAL A 1 115 ? -16.235 -13.775 9.090 1.00 91.94 115 VAL A O 1
ATOM 910 N N . ASP A 1 116 ? -15.646 -15.617 7.944 1.00 91.19 116 ASP A N 1
ATOM 911 C CA . ASP A 1 116 ? -14.833 -16.188 9.027 1.00 91.19 116 ASP A CA 1
ATOM 912 C C . ASP A 1 116 ? -13.746 -15.215 9.501 1.00 91.19 116 ASP A C 1
ATOM 914 O O . ASP A 1 116 ? -13.551 -15.024 10.700 1.00 91.19 116 ASP A O 1
ATOM 918 N N . VAL A 1 117 ? -13.040 -14.575 8.563 1.00 89.44 117 VAL A N 1
ATOM 919 C CA . VAL A 1 117 ? -11.983 -13.607 8.888 1.00 89.44 117 VAL A CA 1
ATOM 920 C C . VAL A 1 117 ? -12.570 -12.327 9.488 1.00 89.44 117 VAL A C 1
ATOM 922 O O . VAL A 1 117 ? -12.045 -11.810 10.474 1.00 89.44 117 VAL A O 1
ATOM 925 N N . LEU A 1 118 ? -13.667 -11.818 8.928 1.00 90.88 118 LEU A N 1
ATOM 926 C CA . LEU A 1 118 ? -14.296 -10.585 9.392 1.00 90.88 118 LEU A CA 1
ATOM 927 C C . LEU A 1 118 ? -14.889 -10.731 10.798 1.00 90.88 118 LEU A C 1
ATOM 929 O O . LEU A 1 118 ? -14.799 -9.799 11.595 1.00 90.88 118 LEU A O 1
ATOM 933 N N . LEU A 1 119 ? -15.449 -11.895 11.134 1.00 93.06 119 LEU A N 1
ATOM 934 C CA . LEU A 1 119 ? -15.995 -12.157 12.467 1.00 93.06 119 LEU A CA 1
ATOM 935 C C . LEU A 1 119 ? -14.926 -12.078 13.561 1.00 93.06 119 LEU A C 1
ATOM 937 O O . LEU A 1 119 ? -15.218 -11.557 14.634 1.00 93.06 119 LEU A O 1
ATOM 941 N N . VAL A 1 120 ? -13.689 -12.505 13.281 1.00 91.56 120 VAL A N 1
ATOM 942 C CA . VAL A 1 120 ? -12.561 -12.384 14.223 1.00 91.56 120 VAL A CA 1
ATOM 943 C C . VAL A 1 120 ? -12.230 -10.917 14.509 1.00 91.56 120 VAL A C 1
ATOM 945 O O . VAL A 1 120 ? -12.004 -10.543 15.657 1.00 91.56 120 VAL A O 1
ATOM 948 N N . VAL A 1 121 ? -12.246 -10.064 13.482 1.00 89.81 121 VAL A N 1
ATOM 949 C CA . VAL A 1 121 ? -12.016 -8.618 13.643 1.00 89.81 121 VAL A CA 1
ATOM 950 C C . VAL A 1 121 ? -13.175 -7.957 14.395 1.00 89.81 121 VAL A C 1
ATOM 952 O O . VAL A 1 121 ? -12.954 -7.139 15.287 1.00 89.81 121 VAL A O 1
ATOM 955 N N . LEU A 1 122 ? -14.419 -8.321 14.072 1.00 93.31 122 LEU A N 1
ATOM 956 C CA . LEU A 1 122 ? -15.601 -7.760 14.730 1.00 93.31 122 LEU A CA 1
ATOM 957 C C . LEU A 1 122 ? -15.729 -8.193 16.190 1.00 93.31 122 LEU A C 1
ATOM 959 O O . LEU A 1 122 ? -16.212 -7.406 17.001 1.00 93.31 122 LEU A O 1
ATOM 963 N N . ASP A 1 123 ? -15.253 -9.387 16.544 1.00 93.31 123 ASP A N 1
ATOM 964 C CA . ASP A 1 123 ? -15.173 -9.820 17.940 1.00 93.31 123 ASP A CA 1
ATOM 965 C C . ASP A 1 123 ? -14.278 -8.879 18.758 1.00 93.31 123 ASP A C 1
ATOM 967 O O . ASP A 1 123 ? -14.689 -8.363 19.798 1.00 93.31 123 ASP A O 1
ATOM 971 N N . GLN A 1 124 ? -13.112 -8.511 18.219 1.00 91.25 124 GLN A N 1
ATOM 972 C CA . GLN A 1 124 ? -12.234 -7.523 18.851 1.00 91.25 124 GLN A CA 1
ATOM 973 C C . GLN A 1 124 ? -12.862 -6.138 18.951 1.00 91.25 124 GLN A C 1
ATOM 975 O O . GLN A 1 124 ? -12.639 -5.430 19.935 1.00 91.25 124 GLN A O 1
ATOM 980 N N . PHE A 1 125 ? -13.669 -5.734 17.969 1.00 92.94 125 PHE A N 1
ATOM 981 C CA . PHE A 1 125 ? -14.385 -4.460 18.033 1.00 92.94 125 PHE A CA 1
ATOM 982 C C . PHE A 1 125 ? -15.434 -4.467 19.146 1.00 92.94 125 PHE A C 1
ATOM 984 O O . PHE A 1 125 ? -15.523 -3.497 19.898 1.00 92.94 125 PHE A O 1
ATOM 991 N N . VAL A 1 126 ? -16.170 -5.569 19.315 1.00 94.75 126 VAL A N 1
ATOM 992 C CA . VAL A 1 126 ? -17.120 -5.744 20.424 1.00 94.75 126 VAL A CA 1
ATOM 993 C C . VAL A 1 126 ? -16.394 -5.731 21.772 1.00 94.75 126 VAL A C 1
ATOM 995 O O . VAL A 1 126 ? -16.823 -5.031 22.691 1.00 94.75 126 VAL A O 1
ATOM 998 N N . MET A 1 127 ? -15.279 -6.454 21.896 1.00 93.69 127 MET A N 1
ATOM 999 C CA . MET A 1 127 ? -14.464 -6.486 23.117 1.00 93.69 127 MET A CA 1
ATOM 1000 C C . MET A 1 127 ? -13.894 -5.106 23.456 1.00 93.69 127 MET A C 1
ATOM 1002 O O . MET A 1 127 ? -14.028 -4.631 24.586 1.00 93.69 127 MET A O 1
ATOM 1006 N N . THR A 1 128 ? -13.371 -4.397 22.457 1.00 92.38 128 THR A N 1
ATOM 1007 C CA . THR A 1 128 ? -12.865 -3.029 22.609 1.00 92.38 128 THR A CA 1
ATOM 1008 C C . THR A 1 128 ? -13.980 -2.060 23.010 1.00 92.38 128 THR A C 1
ATOM 1010 O O . THR A 1 128 ? -13.788 -1.264 23.927 1.00 92.38 128 THR A O 1
ATOM 1013 N N . ALA A 1 129 ? -15.177 -2.164 22.418 1.00 93.19 129 ALA A N 1
ATOM 1014 C CA . ALA A 1 129 ? -16.339 -1.362 22.815 1.00 93.19 129 ALA A CA 1
ATOM 1015 C C . ALA A 1 129 ? -16.791 -1.645 24.263 1.00 93.19 129 ALA A C 1
ATOM 1017 O O . ALA A 1 129 ? -17.292 -0.748 24.940 1.00 93.19 129 ALA A O 1
ATOM 1018 N N . LYS A 1 130 ? -16.575 -2.870 24.767 1.00 94.94 130 LYS A N 1
ATOM 1019 C CA . LYS A 1 130 ? -16.784 -3.258 26.178 1.00 94.94 130 LYS A CA 1
ATOM 1020 C C . LYS A 1 130 ? -15.660 -2.782 27.113 1.00 94.94 130 LYS A C 1
ATOM 1022 O O . LYS A 1 130 ? -15.719 -3.050 28.312 1.00 94.94 130 LYS A O 1
ATOM 1027 N N . GLY A 1 131 ? -14.646 -2.088 26.592 1.00 91.94 131 GLY A N 1
ATOM 1028 C CA . GLY A 1 131 ? -13.480 -1.618 27.343 1.00 91.94 131 GLY A CA 1
ATOM 1029 C C . GLY A 1 131 ? -12.396 -2.679 27.559 1.00 91.94 131 GLY A C 1
ATOM 1030 O O . GLY A 1 131 ? -11.495 -2.464 28.366 1.00 91.94 131 GLY A O 1
ATOM 1031 N N . GLN A 1 132 ? -12.469 -3.818 26.865 1.00 90.69 132 GLN A N 1
ATOM 1032 C CA . GLN A 1 132 ? -11.521 -4.932 26.959 1.00 90.69 132 GLN A CA 1
ATOM 1033 C C . GLN A 1 132 ? -10.625 -4.941 25.718 1.00 90.69 132 GLN A C 1
ATOM 1035 O O . GLN A 1 132 ? -10.819 -5.730 24.799 1.00 90.69 132 GLN A O 1
ATOM 1040 N N . VAL A 1 133 ? -9.691 -3.991 25.664 1.00 86.19 133 VAL A N 1
ATOM 1041 C CA . VAL A 1 133 ? -8.844 -3.766 24.485 1.00 86.19 133 VAL A CA 1
ATOM 1042 C C . VAL A 1 133 ? -7.680 -4.753 24.457 1.00 86.19 133 VAL A C 1
ATOM 1044 O O . VAL A 1 133 ? -6.874 -4.773 25.388 1.00 86.19 133 VAL A O 1
ATOM 1047 N N . ASP A 1 134 ? -7.560 -5.511 23.370 1.00 82.00 134 ASP A N 1
ATOM 1048 C CA . ASP A 1 134 ? -6.348 -6.259 23.039 1.00 82.00 134 ASP A CA 1
ATOM 1049 C C . ASP A 1 134 ? -5.406 -5.367 22.213 1.00 82.00 134 ASP A C 1
ATOM 1051 O O . ASP A 1 134 ? -5.617 -5.111 21.025 1.00 82.00 134 ASP A O 1
ATOM 1055 N N . VAL A 1 135 ? -4.370 -4.852 22.875 1.00 76.88 135 VAL A N 1
ATOM 1056 C CA . VAL A 1 135 ? -3.352 -3.997 22.254 1.00 76.88 135 VAL A CA 1
ATOM 1057 C C . VAL A 1 135 ? -2.261 -4.787 21.536 1.00 76.88 135 VAL A C 1
ATOM 1059 O O . VAL A 1 135 ? -1.331 -4.170 21.058 1.00 76.88 135 VAL A O 1
ATOM 1062 N N . ASP A 1 136 ? -2.341 -6.110 21.434 1.00 72.62 136 ASP A N 1
ATOM 1063 C CA . ASP A 1 136 ? -1.404 -6.896 20.625 1.00 72.62 136 ASP A CA 1
ATOM 1064 C C . ASP A 1 136 ? -2.072 -7.423 19.343 1.00 72.62 136 ASP A C 1
ATOM 1066 O O . ASP A 1 136 ? -1.390 -7.875 18.418 1.00 72.62 136 ASP A O 1
ATOM 1070 N N . PHE A 1 137 ? -3.398 -7.266 19.219 1.00 69.31 137 PHE A N 1
ATOM 1071 C CA . PHE A 1 137 ? -4.180 -7.714 18.065 1.00 69.31 137 PHE A CA 1
ATOM 1072 C C . PHE A 1 137 ? -3.686 -7.155 16.721 1.00 69.31 137 PHE A C 1
ATOM 1074 O O . PHE A 1 137 ? -3.884 -7.778 15.689 1.00 69.31 137 PHE A O 1
ATOM 1081 N N . HIS A 1 138 ? -2.995 -6.015 16.676 1.00 58.62 138 HIS A N 1
ATOM 1082 C CA . HIS A 1 138 ? -2.482 -5.457 15.415 1.00 58.62 138 HIS A CA 1
ATOM 1083 C C . HIS A 1 138 ? -1.345 -6.269 14.768 1.00 58.62 138 HIS A C 1
ATOM 1085 O O . HIS A 1 138 ? -1.046 -6.042 13.598 1.00 58.62 138 HIS A O 1
ATOM 1091 N N . HIS A 1 139 ? -0.755 -7.242 15.470 1.00 54.09 139 HIS A N 1
ATOM 1092 C CA . HIS A 1 139 ? 0.197 -8.207 14.897 1.00 54.09 139 HIS A CA 1
ATOM 1093 C C . HIS A 1 139 ? -0.497 -9.440 14.274 1.00 54.09 139 HIS A C 1
ATOM 1095 O O . HIS A 1 139 ? 0.137 -10.471 14.048 1.00 54.09 139 HIS A O 1
ATOM 1101 N N . PHE A 1 140 ? -1.807 -9.362 14.013 1.00 53.34 140 PHE A N 1
ATOM 1102 C CA . PHE A 1 140 ? -2.615 -10.479 13.527 1.00 53.34 140 PHE A CA 1
ATOM 1103 C C . PHE A 1 140 ? -2.283 -10.927 12.085 1.00 53.34 140 PHE A C 1
ATOM 1105 O O . PHE A 1 140 ? -2.582 -10.235 11.113 1.00 53.34 140 PHE A O 1
ATOM 1112 N N . GLU A 1 141 ? -1.826 -12.179 11.958 1.00 48.88 141 GLU A N 1
ATOM 1113 C CA . GLU A 1 141 ? -1.824 -13.033 10.745 1.00 48.88 141 GLU A CA 1
ATOM 1114 C C . GLU A 1 141 ? -3.106 -12.923 9.872 1.00 48.88 141 GLU A C 1
ATOM 1116 O O . GLU A 1 141 ? -3.027 -12.918 8.641 1.00 48.88 141 GLU A O 1
ATOM 1121 N N . PRO A 1 142 ? -4.316 -12.782 10.451 1.00 55.97 142 PRO A N 1
ATOM 1122 C CA . PRO A 1 142 ? -5.548 -12.590 9.691 1.00 55.97 142 PRO A CA 1
ATOM 1123 C C . PRO A 1 142 ? -5.625 -11.354 8.799 1.00 55.97 142 PRO A C 1
ATOM 1125 O O . PRO A 1 142 ? -6.473 -11.358 7.913 1.00 55.97 142 PRO A O 1
ATOM 1128 N N . VAL A 1 143 ? -4.779 -10.329 8.964 1.00 56.44 143 VAL A N 1
ATOM 1129 C CA . VAL A 1 143 ? -4.741 -9.201 8.013 1.00 56.44 143 VAL A CA 1
ATOM 1130 C C . VAL A 1 143 ? -4.174 -9.659 6.668 1.00 56.44 143 VAL A C 1
ATOM 1132 O O . VAL A 1 143 ? -4.762 -9.365 5.628 1.00 56.44 143 VAL A O 1
ATOM 1135 N N . ASP A 1 144 ? -3.114 -10.468 6.670 1.00 59.34 144 ASP A N 1
ATOM 1136 C CA . ASP A 1 144 ? -2.562 -11.054 5.443 1.00 59.34 144 ASP A CA 1
ATOM 1137 C C . ASP A 1 144 ? -3.555 -12.027 4.808 1.00 59.34 144 ASP A C 1
ATOM 1139 O O . ASP A 1 144 ? -3.763 -12.016 3.592 1.00 59.34 144 ASP A O 1
ATOM 1143 N N . ARG A 1 145 ? -4.256 -12.819 5.632 1.00 63.62 145 ARG A N 1
ATOM 1144 C CA . ARG A 1 145 ? -5.349 -13.679 5.160 1.00 63.62 145 ARG A CA 1
ATOM 1145 C C . ARG A 1 145 ? -6.521 -12.863 4.607 1.00 63.62 145 ARG A C 1
ATOM 1147 O O . ARG A 1 145 ? -7.084 -13.250 3.587 1.00 63.62 145 ARG A O 1
ATOM 1154 N N . PHE A 1 146 ? -6.871 -11.736 5.226 1.00 63.12 146 PHE A N 1
ATOM 1155 C CA . PHE A 1 146 ? -7.911 -10.823 4.753 1.00 63.12 146 PHE A CA 1
ATOM 1156 C C . PHE A 1 146 ? -7.542 -10.246 3.388 1.00 63.12 146 PHE A C 1
ATOM 1158 O O . PHE A 1 146 ? -8.343 -10.335 2.462 1.00 63.12 146 PHE A O 1
ATOM 1165 N N . VAL A 1 147 ? -6.319 -9.728 3.229 1.00 62.03 147 VAL A N 1
ATOM 1166 C CA . VAL A 1 147 ? -5.811 -9.218 1.944 1.00 62.03 147 VAL A CA 1
ATOM 1167 C C . VAL A 1 147 ? -5.775 -10.335 0.899 1.00 62.03 147 VAL A C 1
ATOM 1169 O O . VAL A 1 147 ? -6.214 -10.139 -0.234 1.00 62.03 147 VAL A O 1
ATOM 1172 N N . HIS A 1 148 ? -5.326 -11.533 1.277 1.00 65.75 148 HIS A N 1
ATOM 1173 C CA . HIS A 1 148 ? -5.289 -12.694 0.394 1.00 65.75 148 HIS A CA 1
ATOM 1174 C C . HIS A 1 148 ? -6.685 -13.096 -0.100 1.00 65.75 148 HIS A C 1
ATOM 1176 O O . HIS A 1 148 ? -6.879 -13.275 -1.302 1.00 65.75 148 HIS A O 1
ATOM 1182 N N . VAL A 1 149 ? -7.670 -13.208 0.796 1.00 64.81 149 VAL A N 1
ATOM 1183 C CA . VAL A 1 149 ? -9.057 -13.559 0.446 1.00 64.81 149 VAL A CA 1
ATOM 1184 C C . VAL A 1 149 ? -9.717 -12.432 -0.352 1.00 64.81 149 VAL A C 1
ATOM 1186 O O . VAL A 1 149 ? -10.320 -12.701 -1.389 1.00 64.81 149 VAL A O 1
ATOM 1189 N N . ALA A 1 150 ? -9.538 -11.170 0.052 1.00 59.56 150 ALA A N 1
ATOM 1190 C CA . ALA A 1 150 ? -10.066 -10.007 -0.660 1.00 59.56 150 ALA A CA 1
ATOM 1191 C C . ALA A 1 150 ? -9.517 -9.905 -2.092 1.00 59.56 150 ALA A C 1
ATOM 1193 O O . ALA A 1 150 ? -10.270 -9.602 -3.012 1.00 59.56 150 ALA A O 1
ATOM 1194 N N . SER A 1 151 ? -8.239 -10.237 -2.316 1.00 63.16 151 SER A N 1
ATOM 1195 C CA . SER A 1 151 ? -7.633 -10.234 -3.658 1.00 63.16 151 SER A CA 1
ATOM 1196 C C . SER A 1 151 ? -8.229 -11.274 -4.617 1.00 63.16 151 SER A C 1
ATOM 1198 O O . SER A 1 151 ? -8.112 -11.133 -5.833 1.00 63.16 151 SER A O 1
ATOM 1200 N N . LYS A 1 152 ? -8.873 -12.318 -4.078 1.00 66.00 152 LYS A N 1
ATOM 1201 C CA . LYS A 1 152 ? -9.547 -13.374 -4.848 1.00 66.00 152 LYS A CA 1
ATOM 1202 C C . LYS A 1 152 ? -11.032 -13.106 -5.055 1.00 66.00 152 LYS A C 1
ATOM 1204 O O . LYS A 1 152 ? -11.673 -13.831 -5.817 1.00 66.00 152 LYS A O 1
ATOM 1209 N N . MET A 1 153 ? -11.593 -12.097 -4.390 1.00 59.00 153 MET A N 1
ATOM 1210 C CA . MET A 1 153 ? -12.970 -11.707 -4.644 1.00 59.00 153 MET A CA 1
ATOM 1211 C C . MET A 1 153 ? -13.064 -11.091 -6.038 1.00 59.00 153 MET A C 1
ATOM 1213 O O . MET A 1 153 ? -12.277 -10.200 -6.366 1.00 59.00 153 MET A O 1
ATOM 1217 N N . PRO A 1 154 ? -14.011 -11.538 -6.879 1.00 45.72 154 PRO A N 1
ATOM 1218 C CA . PRO A 1 154 ? -14.256 -10.857 -8.135 1.00 45.72 154 PRO A CA 1
ATOM 1219 C C . PRO A 1 154 ? -14.620 -9.405 -7.819 1.00 45.72 154 PRO A C 1
ATOM 1221 O O . PRO A 1 154 ? -15.461 -9.146 -6.956 1.00 45.72 154 PRO A O 1
ATOM 1224 N N . ALA A 1 155 ? -13.988 -8.455 -8.516 1.00 45.97 155 ALA A N 1
ATOM 1225 C CA . ALA A 1 155 ? -14.471 -7.084 -8.519 1.00 45.97 155 ALA A CA 1
ATOM 1226 C C . ALA A 1 155 ? -15.960 -7.146 -8.866 1.00 45.97 155 ALA A C 1
ATOM 1228 O O . ALA A 1 155 ? -16.328 -7.784 -9.857 1.00 45.97 155 ALA A O 1
ATOM 1229 N N . VAL A 1 156 ? -16.814 -6.545 -8.037 1.00 41.88 156 VAL A N 1
ATOM 1230 C CA . VAL A 1 156 ? -18.224 -6.377 -8.379 1.00 41.88 156 VAL A CA 1
ATOM 1231 C C . VAL A 1 156 ? -18.241 -5.480 -9.612 1.00 41.88 156 VAL A C 1
ATOM 1233 O O . VAL A 1 156 ? -18.177 -4.257 -9.513 1.00 41.88 156 VAL A O 1
ATOM 1236 N N . VAL A 1 157 ? -18.228 -6.098 -10.791 1.00 35.22 157 VAL A N 1
ATOM 1237 C CA . VAL A 1 157 ? -18.516 -5.427 -12.047 1.00 35.22 157 VAL A CA 1
ATOM 1238 C C . VAL A 1 157 ? -19.994 -5.100 -11.947 1.00 35.22 157 VAL A C 1
ATOM 1240 O O . VAL A 1 157 ? -20.847 -5.978 -12.074 1.00 35.22 157 VAL A O 1
ATOM 1243 N N . GLY A 1 158 ? -20.273 -3.852 -11.577 1.00 33.03 158 GLY A N 1
ATOM 1244 C CA . GLY A 1 158 ? -21.613 -3.297 -11.634 1.00 33.03 158 GLY A CA 1
ATOM 1245 C C . GLY A 1 158 ? -22.198 -3.523 -13.025 1.00 33.03 158 GLY A C 1
ATOM 1246 O O . GLY A 1 158 ? -21.495 -3.384 -14.028 1.00 33.03 158 GLY A O 1
ATOM 1247 N N . VAL A 1 159 ? -23.464 -3.934 -13.022 1.00 35.62 159 VAL A N 1
ATOM 1248 C CA . VAL A 1 159 ? -24.350 -4.079 -14.183 1.00 35.62 159 VAL A CA 1
ATOM 1249 C C . VAL A 1 159 ? -24.383 -2.797 -15.009 1.00 35.62 159 VAL A C 1
ATOM 1251 O O . VAL A 1 159 ? -24.426 -1.711 -14.387 1.00 35.62 159 VAL A O 1
#

pLDDT: mean 83.45, std 15.03, range [33.03, 97.69]

Sequence (159 aa):
MYKGRKEIIVNGLDTLHSADYGGMAKEMIGKMEEHLVDPSMKEWILPAFSTTTDHDRIAGSVVMMATMKTYFSYTFNLLCGIPNVTLLGTVQDWEGVQSRVENLRQFGGHMDEWVDVLLVVLDQFVMTAKGQVDVDFHHFEPVDRFVHVASKMPAVVGV

Organism: NCBI:txid100861

InterPro domains:
  IPR025533 Protein of unknown function DUF4419 [PF14388] (3-133)
  IPR025533 Protein of unknown function DUF4419 [PTHR31252] (2-137)

Secondary structure (DSSP, 8-state):
---SPEEEEEEESS-TTT--HHHHHHHHHHHHHTT-S-TTHHHHHS--STT--HHHHHHHHHHHHHHHTTTEEEEEEE----------S-HHHHHHHHHHHGGGGGG-TTHHHHHHHHHHHHHHHHHHHTT---SSGGG-THHHHHHHHHHHSPP----